Protein AF-A0A1M7T5M5-F1 (afdb_monomer_lite)

Secondary structure (DSSP, 8-state):
--EEE-HHHHHHHHHHHHTT-EE---TTTHHHHSPPHHHHHHHHHHHHHHHHGGGEEEEETTS-TTSGGGEEEE-BSSSSEEHHHHHHHHHHHHHTT-HHHHHHHHHHHHHHHHHHS--SS--PPPP-----------------------------

pLDDT: mean 74.09, std 18.79, range [35.84, 92.62]

Structure (mmCIF, N/CA/C/O backbone):
data_AF-A0A1M7T5M5-F1
#
_entry.id   AF-A0A1M7T5M5-F1
#
loop_
_atom_site.group_PDB
_atom_site.id
_atom_site.type_symbol
_atom_site.label_atom_id
_atom_site.label_alt_id
_atom_site.label_comp_id
_atom_site.label_asym_id
_atom_site.label_entity_id
_atom_site.label_seq_id
_atom_site.pdbx_PDB_ins_code
_atom_site.Cartn_x
_atom_site.Cartn_y
_atom_site.Cartn_z
_atom_site.occupancy
_atom_site.B_iso_or_equiv
_atom_site.auth_seq_id
_atom_site.auth_comp_id
_atom_site.auth_asym_id
_atom_site.auth_atom_id
_atom_site.pdbx_PDB_model_num
ATOM 1 N N . MET A 1 1 ? 0.505 4.635 18.768 1.00 53.16 1 MET A N 1
ATOM 2 C CA . MET A 1 1 ? 0.658 4.548 17.301 1.00 53.16 1 MET A CA 1
ATOM 3 C C . MET A 1 1 ? -0.687 4.118 16.759 1.00 53.16 1 MET A C 1
ATOM 5 O O . MET A 1 1 ? -1.157 3.074 17.183 1.00 53.16 1 MET A O 1
ATOM 9 N N . ALA A 1 2 ? -1.332 4.941 15.938 1.00 72.69 2 ALA A N 1
ATOM 10 C CA . ALA A 1 2 ? -2.691 4.677 15.465 1.00 72.69 2 ALA A CA 1
ATOM 11 C C . ALA A 1 2 ? -2.742 3.745 14.251 1.00 72.69 2 ALA A C 1
ATOM 13 O O . ALA A 1 2 ? -3.695 2.991 14.087 1.00 72.69 2 ALA A O 1
ATOM 14 N N . VAL A 1 3 ? -1.701 3.795 13.413 1.00 85.06 3 VAL A N 1
ATOM 15 C CA . VAL A 1 3 ? -1.659 3.085 12.135 1.00 85.06 3 VAL A CA 1
ATOM 16 C C . VAL A 1 3 ? -0.770 1.849 12.230 1.00 85.06 3 VAL A C 1
ATOM 18 O O . VAL A 1 3 ? 0.393 1.947 12.622 1.00 85.06 3 VAL A O 1
ATOM 21 N N . THR A 1 4 ? -1.317 0.695 11.858 1.00 89.44 4 THR A N 1
ATOM 22 C CA . THR A 1 4 ? -0.652 -0.615 11.864 1.00 89.44 4 THR A CA 1
ATOM 23 C C . THR A 1 4 ? -0.613 -1.221 10.460 1.00 89.44 4 THR A C 1
ATOM 25 O O . THR A 1 4 ? -1.452 -0.909 9.617 1.00 89.44 4 THR A O 1
ATOM 28 N N . LEU A 1 5 ? 0.372 -2.080 10.179 1.00 91.06 5 LEU A N 1
ATOM 29 C CA . LEU A 1 5 ? 0.489 -2.754 8.882 1.00 91.06 5 LEU A CA 1
ATOM 30 C C . LEU A 1 5 ? -0.637 -3.784 8.685 1.00 91.06 5 LEU A C 1
ATOM 32 O O . LEU A 1 5 ? -0.764 -4.745 9.447 1.00 91.06 5 LEU A O 1
ATOM 36 N N . SER A 1 6 ? -1.385 -3.659 7.589 1.00 91.00 6 SER A N 1
ATOM 37 C CA . SER A 1 6 ? -2.327 -4.685 7.139 1.00 91.00 6 SER A CA 1
ATOM 38 C C . SER A 1 6 ? -1.585 -5.843 6.476 1.00 91.00 6 SER A C 1
ATOM 40 O O . SER A 1 6 ? -1.173 -5.760 5.316 1.00 91.00 6 SER A O 1
ATOM 42 N N . ARG A 1 7 ? -1.464 -6.977 7.179 1.00 90.56 7 ARG A N 1
ATOM 43 C CA . ARG A 1 7 ? -0.866 -8.196 6.599 1.00 90.56 7 ARG A CA 1
ATOM 44 C C . ARG A 1 7 ? -1.617 -8.667 5.351 1.00 90.56 7 ARG A C 1
ATOM 46 O O . ARG A 1 7 ? -0.985 -9.044 4.373 1.00 90.56 7 ARG A O 1
ATOM 53 N N . ARG A 1 8 ? -2.952 -8.588 5.368 1.00 90.25 8 ARG A N 1
ATOM 54 C CA . ARG A 1 8 ? -3.799 -8.985 4.232 1.00 90.25 8 ARG A CA 1
ATOM 55 C C . ARG A 1 8 ? -3.532 -8.125 2.999 1.00 90.25 8 ARG A C 1
ATOM 57 O O . ARG A 1 8 ? -3.452 -8.658 1.900 1.00 90.25 8 ARG A O 1
ATOM 64 N N . ALA A 1 9 ? -3.383 -6.813 3.181 1.00 90.50 9 ALA A N 1
ATOM 65 C CA . ALA A 1 9 ? -3.083 -5.912 2.073 1.00 90.50 9 ALA A CA 1
ATOM 66 C C . ALA A 1 9 ? -1.677 -6.142 1.514 1.00 90.50 9 ALA A C 1
ATOM 68 O O . ALA A 1 9 ? -1.476 -6.130 0.303 1.00 90.50 9 ALA A O 1
ATOM 69 N N . TYR A 1 10 ? -0.712 -6.400 2.395 1.00 92.38 10 TYR A N 1
ATOM 70 C CA . TYR A 1 10 ? 0.653 -6.723 2.000 1.00 92.38 10 TYR A CA 1
ATOM 71 C C . TYR A 1 10 ? 0.739 -8.033 1.201 1.00 92.38 10 TYR A C 1
ATOM 73 O O . TYR A 1 10 ? 1.387 -8.076 0.156 1.00 92.38 10 TYR A O 1
ATOM 81 N N . GLU A 1 11 ? 0.061 -9.089 1.657 1.00 92.12 11 GLU A N 1
ATOM 82 C CA . GLU A 1 11 ? -0.030 -10.357 0.925 1.00 92.12 11 GLU A CA 1
ATOM 83 C C . GLU A 1 11 ? -0.705 -10.161 -0.436 1.00 92.12 11 GLU A C 1
ATOM 85 O O . GLU A 1 11 ? -0.166 -10.608 -1.447 1.00 92.12 11 GLU A O 1
ATOM 90 N N . HIS A 1 12 ? -1.798 -9.395 -0.485 1.00 91.06 12 HIS A N 1
ATOM 91 C CA . HIS A 1 12 ? -2.491 -9.084 -1.733 1.00 91.06 12 HIS A CA 1
ATOM 92 C C . HIS A 1 12 ? -1.592 -8.344 -2.736 1.00 91.06 12 HIS A C 1
ATOM 94 O O . HIS A 1 12 ? -1.491 -8.737 -3.898 1.00 91.06 12 HIS A O 1
ATOM 100 N N . ALA A 1 13 ? -0.866 -7.315 -2.287 1.00 90.25 13 ALA A N 1
ATOM 101 C CA . ALA A 1 13 ? 0.086 -6.593 -3.128 1.00 90.25 13 ALA A CA 1
ATOM 102 C C . ALA A 1 13 ? 1.188 -7.521 -3.664 1.00 90.25 13 ALA A C 1
ATOM 104 O O . ALA A 1 13 ? 1.552 -7.456 -4.840 1.00 90.25 13 ALA A O 1
ATOM 105 N N . ARG A 1 14 ? 1.704 -8.415 -2.813 1.00 92.62 14 ARG A N 1
ATOM 106 C CA . ARG A 1 14 ? 2.737 -9.387 -3.180 1.00 92.62 14 ARG A CA 1
ATOM 107 C C . ARG A 1 14 ? 2.249 -10.358 -4.256 1.00 92.62 14 ARG A C 1
ATOM 109 O O . ARG A 1 14 ? 2.995 -10.629 -5.197 1.00 92.62 14 ARG A O 1
ATOM 116 N N . GLU A 1 15 ? 1.026 -10.863 -4.124 1.00 91.50 15 GLU A N 1
ATOM 117 C CA . GLU A 1 15 ? 0.383 -11.734 -5.116 1.00 91.50 15 GLU A CA 1
ATOM 118 C C . GLU A 1 15 ? 0.221 -11.017 -6.457 1.00 91.50 15 GLU A C 1
ATOM 120 O O . GLU A 1 15 ? 0.666 -11.531 -7.479 1.00 91.50 15 GLU A O 1
ATOM 125 N N . LEU A 1 16 ? -0.294 -9.783 -6.454 1.00 90.12 16 LEU A N 1
ATOM 126 C CA . LEU A 1 16 ? -0.460 -8.988 -7.674 1.00 90.12 16 LEU A CA 1
ATOM 127 C C . LEU A 1 16 ? 0.870 -8.732 -8.392 1.00 90.12 16 LEU A C 1
ATOM 129 O O . LEU A 1 16 ? 0.946 -8.838 -9.617 1.00 90.12 16 LEU A O 1
ATOM 133 N N . ILE A 1 17 ? 1.934 -8.418 -7.646 1.00 88.81 17 ILE A N 1
ATOM 134 C CA . ILE A 1 17 ? 3.274 -8.254 -8.224 1.00 88.81 17 ILE A CA 1
ATOM 135 C C . ILE A 1 17 ? 3.767 -9.580 -8.810 1.00 88.81 17 ILE A C 1
ATOM 137 O O . ILE A 1 17 ? 4.396 -9.593 -9.871 1.00 88.81 17 ILE A O 1
ATOM 141 N N . ASN A 1 18 ? 3.478 -10.698 -8.139 1.00 88.56 18 ASN A N 1
ATOM 142 C CA . ASN A 1 18 ? 3.882 -12.015 -8.608 1.00 88.56 18 ASN A CA 1
ATOM 143 C C . ASN A 1 18 ? 3.181 -12.411 -9.916 1.00 88.56 18 ASN A C 1
ATOM 145 O O . ASN A 1 18 ? 3.847 -12.888 -10.837 1.00 88.56 18 ASN A O 1
ATOM 149 N N . ASP A 1 19 ? 1.886 -12.110 -10.007 1.00 89.38 19 ASP A N 1
ATOM 150 C CA . ASP A 1 19 ? 1.031 -12.313 -11.180 1.00 89.38 19 ASP A CA 1
ATOM 151 C C . ASP A 1 19 ? 1.340 -11.346 -12.337 1.00 89.38 19 ASP A C 1
ATOM 153 O O . ASP A 1 19 ? 0.772 -11.464 -13.421 1.00 89.38 19 ASP A O 1
ATOM 157 N N . GLY A 1 20 ? 2.224 -10.364 -12.133 1.00 86.44 20 GLY A N 1
ATOM 158 C CA . GLY A 1 20 ? 2.544 -9.356 -13.146 1.00 86.44 20 GLY A CA 1
ATOM 159 C C . GLY A 1 20 ? 1.472 -8.274 -13.305 1.00 86.44 20 GLY A C 1
ATOM 160 O O . GLY A 1 20 ? 1.475 -7.535 -14.288 1.00 86.44 20 GLY A O 1
ATOM 161 N N . ARG A 1 21 ? 0.554 -8.146 -12.342 1.00 87.81 21 ARG A N 1
ATOM 162 C CA . ARG A 1 21 ? -0.511 -7.133 -12.316 1.00 87.81 21 ARG A CA 1
ATOM 163 C C . ARG A 1 21 ? -0.015 -5.817 -11.718 1.00 87.81 21 ARG A C 1
ATOM 165 O O . ARG A 1 21 ? -0.571 -5.305 -10.746 1.00 87.81 21 ARG A O 1
ATOM 172 N N . PHE A 1 22 ? 1.032 -5.256 -12.311 1.00 87.81 22 PHE A N 1
ATOM 173 C CA . PHE A 1 22 ? 1.604 -3.978 -11.898 1.00 87.81 22 PHE A CA 1
ATOM 174 C C . PHE A 1 22 ? 1.833 -3.040 -13.087 1.00 87.81 22 PHE A C 1
ATOM 176 O O . PHE A 1 22 ? 1.916 -3.470 -14.237 1.00 87.81 22 PHE A O 1
ATOM 183 N N . VAL A 1 23 ? 1.944 -1.746 -12.799 1.00 85.50 23 VAL A N 1
ATOM 184 C CA . VAL A 1 23 ? 2.236 -0.685 -13.764 1.00 85.50 23 VAL A CA 1
ATOM 185 C C . VAL A 1 23 ? 3.475 0.084 -13.309 1.00 85.50 23 VAL A C 1
ATOM 187 O O . VAL A 1 23 ? 3.578 0.539 -12.164 1.00 85.50 23 VAL A O 1
ATOM 190 N N . PHE A 1 24 ? 4.436 0.216 -14.224 1.00 79.81 24 PHE A N 1
ATOM 191 C CA . PHE A 1 24 ? 5.609 1.064 -14.044 1.00 79.81 24 PHE A CA 1
ATOM 192 C C . PHE A 1 24 ? 5.294 2.494 -14.461 1.00 79.81 24 PHE A C 1
ATOM 194 O O . PHE A 1 24 ? 5.591 2.894 -15.582 1.00 79.81 24 PHE A O 1
ATOM 201 N N . ASP A 1 25 ? 4.724 3.259 -13.540 1.00 76.75 25 ASP A N 1
ATOM 202 C CA . ASP A 1 25 ? 4.553 4.698 -13.720 1.00 76.75 25 ASP A CA 1
ATOM 203 C C . ASP A 1 25 ? 5.754 5.494 -13.205 1.00 76.75 25 ASP A C 1
ATOM 205 O O . ASP A 1 25 ? 6.532 5.048 -12.345 1.00 76.75 25 ASP A O 1
ATOM 209 N N . GLU A 1 26 ? 5.880 6.710 -13.728 1.00 67.06 26 GLU A N 1
AT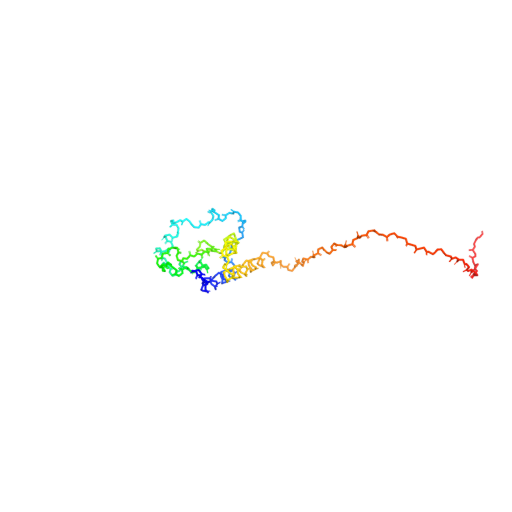OM 210 C CA . GLU A 1 26 ? 6.843 7.694 -13.258 1.00 67.06 26 GLU A CA 1
ATOM 211 C C . GLU A 1 26 ? 6.443 8.252 -11.887 1.00 67.06 26 GLU A C 1
ATOM 213 O O . GLU A 1 26 ? 5.272 8.305 -11.508 1.00 67.06 26 GLU A O 1
ATOM 218 N N . ARG A 1 27 ? 7.456 8.633 -11.105 1.00 57.69 27 ARG A N 1
ATOM 219 C CA . ARG A 1 27 ? 7.341 8.898 -9.664 1.00 57.69 27 ARG A CA 1
ATOM 220 C C . ARG A 1 27 ? 6.388 10.056 -9.327 1.00 57.69 27 ARG A C 1
ATOM 222 O O . ARG A 1 27 ? 5.797 10.039 -8.253 1.00 57.69 27 ARG A O 1
ATOM 229 N N . ASP A 1 28 ? 6.224 11.009 -10.239 1.00 57.62 28 ASP A N 1
ATOM 230 C CA . ASP A 1 28 ? 5.466 12.248 -10.033 1.00 57.62 28 ASP A CA 1
ATOM 231 C C . ASP A 1 28 ? 3.983 12.165 -10.451 1.00 57.62 28 ASP A C 1
ATOM 233 O O . ASP A 1 28 ? 3.198 13.041 -10.099 1.00 57.62 28 ASP A O 1
ATOM 237 N N . ALA A 1 29 ? 3.547 11.082 -11.107 1.00 60.34 29 ALA A N 1
ATOM 238 C CA . ALA A 1 29 ? 2.170 10.955 -11.608 1.00 60.34 29 ALA A CA 1
ATOM 239 C C . ALA A 1 29 ? 1.136 10.541 -10.537 1.00 60.34 29 ALA A C 1
ATOM 241 O O . ALA A 1 29 ? -0.068 10.513 -10.793 1.00 60.34 29 ALA A O 1
ATOM 242 N N . TRP A 1 30 ? 1.564 10.200 -9.314 1.00 65.56 30 TRP A N 1
ATOM 243 C CA . TRP A 1 30 ? 0.658 9.612 -8.317 1.00 65.56 30 TRP A CA 1
ATOM 244 C C . TRP A 1 30 ? -0.469 10.550 -7.872 1.00 65.56 30 TRP A C 1
ATOM 246 O O . TRP A 1 30 ? -1.563 10.085 -7.557 1.00 65.56 30 TRP A O 1
ATOM 256 N N . SER A 1 31 ? -0.242 11.868 -7.865 1.00 62.06 31 SER A N 1
ATOM 257 C CA . SER A 1 31 ? -1.304 12.816 -7.503 1.00 62.06 31 SER A CA 1
ATOM 258 C C . SER A 1 31 ? -2.462 12.817 -8.508 1.00 62.06 31 SER A C 1
ATOM 260 O O . SER A 1 31 ? -3.580 13.146 -8.120 1.00 62.06 31 SER A O 1
ATOM 262 N N . GLU A 1 32 ? -2.206 12.432 -9.761 1.00 60.03 32 GLU A N 1
ATOM 263 C CA . GLU A 1 32 ? -3.208 12.315 -10.827 1.00 60.03 32 GLU A CA 1
ATOM 264 C C . GLU A 1 32 ? -3.752 10.883 -10.954 1.00 60.03 32 GLU A C 1
ATOM 266 O O . GLU A 1 32 ? -4.910 10.693 -11.311 1.00 60.03 32 GLU A O 1
ATOM 271 N N . HIS A 1 33 ? -2.941 9.871 -10.625 1.00 63.75 33 HIS A N 1
ATOM 272 C CA . HIS A 1 33 ? -3.317 8.453 -10.714 1.00 63.75 33 HIS A CA 1
ATOM 273 C C . HIS A 1 33 ? -4.026 7.919 -9.462 1.00 63.75 33 HIS A C 1
ATOM 275 O O . HIS A 1 33 ? -4.556 6.807 -9.474 1.00 63.75 33 HIS A O 1
ATOM 281 N N . ARG A 1 34 ? -4.040 8.682 -8.364 1.00 67.88 34 ARG A N 1
ATOM 282 C CA . ARG A 1 34 ? -4.766 8.298 -7.153 1.00 67.88 34 ARG A CA 1
ATOM 283 C C . ARG A 1 34 ? -6.272 8.220 -7.453 1.00 67.88 34 ARG A C 1
ATOM 285 O O . ARG A 1 34 ? -6.817 9.174 -8.011 1.00 67.88 34 ARG A O 1
ATOM 292 N N . PRO A 1 35 ? -6.970 7.155 -7.012 1.00 68.81 35 PRO A N 1
ATOM 293 C CA . PRO A 1 35 ? -8.411 7.048 -7.182 1.00 68.81 35 PRO A CA 1
ATOM 294 C C . PRO A 1 35 ? -9.133 8.280 -6.638 1.00 68.81 35 PRO A C 1
ATOM 296 O O . PRO A 1 35 ? -8.909 8.715 -5.504 1.00 68.81 35 PRO A O 1
ATOM 299 N N . SER A 1 36 ? -10.013 8.846 -7.457 1.00 77.44 36 SER A N 1
ATOM 300 C CA . SER A 1 36 ? -10.892 9.926 -7.023 1.00 77.44 36 SER A CA 1
ATOM 301 C C . SER A 1 36 ? -11.855 9.430 -5.942 1.00 77.44 36 SER A C 1
ATOM 303 O O . SER A 1 36 ? -12.208 8.249 -5.883 1.00 77.44 36 SER A O 1
ATOM 305 N N . ALA A 1 37 ? -12.373 10.350 -5.124 1.00 79.50 37 ALA A N 1
ATOM 306 C CA . ALA A 1 37 ? -13.354 10.008 -4.094 1.00 79.50 37 ALA A CA 1
ATOM 307 C C . ALA A 1 37 ? -14.594 9.282 -4.658 1.00 79.50 37 ALA A C 1
ATOM 309 O O . ALA A 1 37 ? -15.210 8.484 -3.947 1.00 79.50 37 ALA A O 1
ATOM 310 N N . GLN A 1 38 ? -14.942 9.540 -5.927 1.00 82.62 38 GLN A N 1
ATOM 311 C CA . GLN A 1 38 ? -16.020 8.861 -6.649 1.00 82.62 38 GLN A CA 1
ATOM 312 C C . GLN A 1 38 ? -15.669 7.404 -6.971 1.00 82.62 38 GLN A C 1
ATOM 314 O O . GLN A 1 38 ? -16.487 6.530 -6.706 1.00 82.62 38 GLN A O 1
ATOM 319 N N . GLN A 1 39 ? -14.462 7.130 -7.479 1.00 83.38 39 GLN A N 1
ATOM 320 C CA . GLN A 1 39 ? -14.002 5.760 -7.746 1.00 83.38 39 GLN A CA 1
ATOM 321 C C . GLN A 1 39 ? -13.909 4.939 -6.460 1.00 83.38 39 GLN A C 1
ATOM 323 O O . GLN A 1 39 ? -14.368 3.803 -6.426 1.00 83.38 39 GLN A O 1
ATOM 328 N N . GLU A 1 40 ? -13.391 5.531 -5.382 1.00 83.69 40 GLU A N 1
ATOM 329 C CA . GLU A 1 40 ? -13.368 4.889 -4.065 1.00 83.69 40 GLU A CA 1
ATOM 330 C C . GLU A 1 40 ? -14.787 4.551 -3.576 1.00 83.69 40 GLU A C 1
ATOM 332 O O . GLU A 1 40 ? -15.030 3.447 -3.100 1.00 83.69 40 GLU A O 1
ATOM 337 N N . ASN A 1 41 ? -15.737 5.491 -3.697 1.00 86.00 41 ASN A N 1
ATOM 338 C CA . ASN A 1 41 ? -17.127 5.267 -3.284 1.00 86.00 41 ASN A CA 1
ATOM 339 C C . ASN A 1 41 ? -17.790 4.159 -4.103 1.00 86.00 41 ASN A C 1
ATOM 341 O O . ASN A 1 41 ? -18.495 3.327 -3.541 1.00 86.00 41 ASN A O 1
ATOM 345 N N . GLU A 1 42 ? -17.567 4.148 -5.415 1.00 87.00 42 GLU A N 1
ATOM 346 C CA . GLU A 1 42 ? -18.113 3.126 -6.301 1.00 87.00 42 GLU A CA 1
ATOM 347 C C . GLU A 1 42 ? -17.516 1.750 -5.993 1.00 87.00 42 GLU A C 1
ATOM 349 O O . GLU A 1 42 ? -18.250 0.772 -5.883 1.00 87.00 42 GLU A O 1
ATOM 354 N N . PHE A 1 43 ? -16.206 1.675 -5.746 1.00 86.00 43 PHE A N 1
ATOM 355 C CA . PHE A 1 43 ? -15.552 0.433 -5.349 1.00 86.00 43 PHE A CA 1
ATOM 356 C C . PHE A 1 43 ? -16.106 -0.103 -4.023 1.00 86.00 43 PHE A C 1
ATOM 358 O O . PHE A 1 43 ? -16.465 -1.276 -3.931 1.00 86.00 43 PHE A O 1
ATOM 365 N N . ILE A 1 44 ? -16.257 0.762 -3.014 1.00 87.94 44 ILE A N 1
ATOM 366 C CA . ILE A 1 44 ? -16.874 0.398 -1.730 1.00 87.94 44 ILE A CA 1
ATOM 367 C C . ILE A 1 44 ? -18.329 -0.047 -1.932 1.00 87.94 44 ILE A C 1
ATOM 369 O O . ILE A 1 44 ? -18.769 -0.997 -1.291 1.00 87.94 44 ILE A O 1
ATOM 373 N N . ARG A 1 45 ? -19.084 0.591 -2.832 1.00 86.88 45 ARG A N 1
ATOM 374 C CA . ARG A 1 45 ? -20.473 0.214 -3.134 1.00 86.88 45 ARG A CA 1
ATOM 375 C C . ARG A 1 45 ? -20.574 -1.171 -3.780 1.00 86.88 45 ARG A C 1
ATOM 377 O O . ARG A 1 45 ? -21.521 -1.896 -3.492 1.00 86.88 45 ARG A O 1
ATOM 384 N N . LEU A 1 46 ? -19.626 -1.521 -4.650 1.00 89.06 46 LEU A N 1
ATOM 385 C CA . LEU A 1 46 ? -19.613 -2.787 -5.389 1.00 89.06 46 LEU A CA 1
ATOM 386 C C . LEU A 1 46 ? -19.018 -3.951 -4.583 1.00 89.06 46 LEU A C 1
ATOM 388 O O . LEU A 1 46 ? -19.526 -5.067 -4.665 1.00 89.06 46 LEU A O 1
ATOM 392 N N . HIS A 1 47 ? -17.958 -3.702 -3.810 1.00 87.12 47 HIS A N 1
ATOM 393 C CA . HIS A 1 47 ? -17.157 -4.744 -3.153 1.00 87.12 47 HIS A CA 1
ATOM 394 C C . HIS A 1 47 ? -17.137 -4.657 -1.618 1.00 87.12 47 HIS A C 1
ATOM 396 O O . HIS A 1 47 ? -16.789 -5.628 -0.947 1.00 87.12 47 HIS A O 1
ATOM 402 N N . GLY A 1 48 ? -17.522 -3.517 -1.043 1.00 88.06 48 GLY A N 1
ATOM 403 C CA . GLY A 1 48 ? -17.506 -3.270 0.398 1.00 88.06 48 GLY A CA 1
ATOM 404 C C . GLY A 1 48 ? -16.159 -2.783 0.946 1.00 88.06 48 GLY A C 1
ATOM 405 O O . GLY A 1 48 ? -15.131 -2.771 0.267 1.00 88.06 48 GLY A O 1
ATOM 406 N N . PHE A 1 49 ? -16.165 -2.396 2.226 1.00 86.81 49 PHE A N 1
ATOM 407 C CA . PHE A 1 49 ? -14.970 -1.919 2.938 1.00 86.81 49 PHE A CA 1
ATOM 408 C C . PHE A 1 49 ? -13.899 -3.002 3.130 1.00 86.81 49 PHE A C 1
ATOM 410 O O . PHE A 1 49 ? -12.714 -2.688 3.182 1.00 86.81 49 PHE A O 1
ATOM 417 N N . VAL A 1 50 ? -14.300 -4.276 3.181 1.00 86.81 50 VAL A N 1
ATOM 418 C CA . VAL A 1 50 ? -13.373 -5.407 3.351 1.00 86.81 50 VAL A CA 1
ATOM 419 C C . VAL A 1 50 ? -12.406 -5.508 2.174 1.00 86.81 50 VAL A C 1
ATOM 421 O O . VAL A 1 50 ? -11.196 -5.596 2.383 1.00 86.81 50 VAL A O 1
ATOM 424 N N . GLU A 1 51 ? -12.924 -5.459 0.944 1.00 88.19 51 GLU A N 1
ATOM 425 C CA . GLU A 1 51 ? -12.082 -5.471 -0.254 1.00 88.19 51 GLU A CA 1
ATOM 426 C C . GLU A 1 51 ? -11.340 -4.151 -0.412 1.00 88.19 51 GLU A C 1
ATOM 428 O O . GLU A 1 51 ? -10.163 -4.163 -0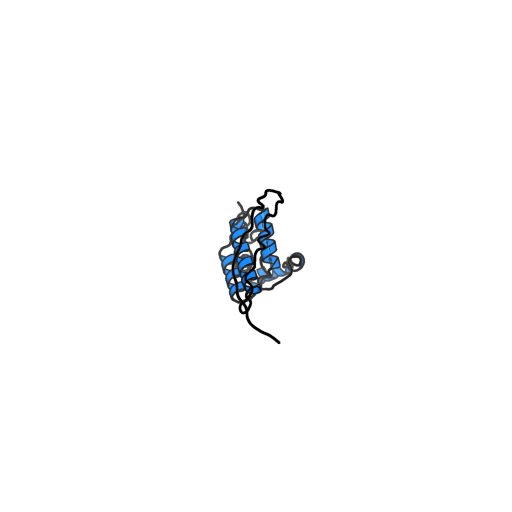.759 1.00 88.19 51 GLU A O 1
ATOM 433 N N . TYR A 1 52 ? -11.981 -3.021 -0.092 1.00 87.44 52 TYR A N 1
ATOM 434 C CA . TYR A 1 52 ? -11.323 -1.715 -0.104 1.00 87.44 52 TYR A CA 1
ATOM 435 C C . TYR A 1 52 ? -10.058 -1.742 0.757 1.00 87.44 52 TYR A C 1
ATOM 437 O O . TYR A 1 52 ? -8.985 -1.421 0.260 1.00 87.44 52 TYR A O 1
ATOM 445 N N . GLY A 1 53 ? -10.137 -2.259 1.985 1.00 87.56 53 GLY A N 1
ATOM 446 C CA . GLY A 1 53 ? -9.008 -2.346 2.909 1.00 87.56 53 GLY A CA 1
ATOM 447 C C . GLY A 1 53 ? -7.834 -3.219 2.461 1.00 87.56 53 GLY A C 1
ATOM 448 O O . GLY A 1 53 ? -6.732 -3.062 2.982 1.00 87.56 53 GLY A O 1
ATOM 449 N N . ARG A 1 54 ? -8.014 -4.111 1.477 1.00 91.00 54 ARG A N 1
ATOM 450 C CA . ARG A 1 54 ? -6.904 -4.891 0.898 1.00 91.00 54 ARG A CA 1
ATOM 451 C C . ARG A 1 54 ? -5.967 -4.040 0.047 1.00 91.00 54 ARG A C 1
ATOM 453 O O . ARG A 1 54 ? -4.823 -4.433 -0.164 1.00 91.00 54 ARG A O 1
ATOM 460 N N . TRP A 1 55 ? -6.419 -2.877 -0.410 1.00 90.81 55 TRP A N 1
ATOM 461 C CA . TRP A 1 55 ? -5.643 -1.956 -1.245 1.00 90.81 55 TRP A CA 1
ATOM 462 C C . TRP A 1 55 ? -4.868 -0.897 -0.448 1.00 90.81 55 TRP A C 1
ATOM 464 O O . TRP A 1 55 ? -4.204 -0.043 -1.037 1.00 90.81 55 TRP A O 1
ATOM 474 N N . TYR A 1 56 ? -4.908 -0.980 0.886 1.00 90.88 56 TYR A N 1
ATOM 475 C CA . TYR A 1 56 ? -4.286 -0.032 1.810 1.00 90.88 56 TYR A CA 1
ATOM 476 C C . TYR A 1 56 ? -3.386 -0.761 2.804 1.00 90.88 56 TYR A C 1
ATOM 478 O O . TYR A 1 56 ? -3.820 -1.675 3.505 1.00 90.88 56 TYR A O 1
ATOM 486 N N . LEU A 1 57 ? -2.114 -0.365 2.865 1.00 91.12 57 LEU A N 1
ATOM 487 C CA . LEU A 1 57 ? -1.124 -1.027 3.720 1.00 91.12 57 LEU A CA 1
ATOM 488 C C . LEU A 1 57 ? -1.220 -0.598 5.186 1.00 91.12 57 LEU A C 1
ATOM 490 O O . LEU A 1 57 ? -0.768 -1.343 6.050 1.00 91.12 57 LEU A O 1
ATOM 494 N N . GLY A 1 58 ? -1.812 0.559 5.481 1.00 90.38 58 GLY A N 1
ATOM 495 C CA . GLY A 1 58 ? -2.016 1.044 6.842 1.00 90.38 58 GLY A CA 1
ATOM 496 C C . GLY A 1 58 ? -3.462 0.919 7.305 1.00 90.38 58 GLY A C 1
ATOM 497 O O . GLY A 1 58 ? -4.384 1.287 6.580 1.00 90.38 58 GLY A O 1
ATOM 498 N N . ILE A 1 59 ? -3.640 0.450 8.537 1.00 89.81 59 ILE A N 1
ATOM 499 C CA . ILE A 1 59 ? -4.913 0.388 9.255 1.00 89.81 59 ILE A CA 1
ATOM 500 C C . ILE A 1 59 ? -4.856 1.325 10.447 1.00 89.81 59 ILE A C 1
ATOM 502 O O . ILE A 1 59 ? -4.067 1.098 11.361 1.00 89.81 59 ILE A O 1
ATOM 506 N N . ASN A 1 60 ? -5.691 2.354 10.434 1.00 89.44 60 ASN A N 1
ATOM 507 C CA . ASN A 1 60 ? -5.822 3.331 11.497 1.00 89.44 60 ASN A CA 1
ATOM 508 C C . ASN A 1 60 ? -6.930 2.926 12.475 1.00 89.44 60 ASN A C 1
ATOM 510 O O . ASN A 1 60 ? -8.110 3.188 12.235 1.00 89.44 60 ASN A O 1
ATOM 514 N N . ASP A 1 61 ? -6.533 2.322 13.593 1.00 85.56 61 ASP A N 1
ATOM 515 C CA . ASP A 1 61 ? -7.445 1.803 14.620 1.00 85.56 61 ASP A CA 1
ATOM 516 C C . ASP A 1 61 ? -8.220 2.912 15.359 1.00 85.56 61 ASP A C 1
ATOM 518 O O . ASP A 1 61 ? -9.264 2.660 15.951 1.00 85.56 61 ASP A O 1
ATOM 522 N N . GLU A 1 62 ? -7.780 4.176 15.270 1.00 86.12 62 GLU A N 1
ATOM 523 C CA . GLU A 1 62 ? -8.520 5.308 15.849 1.00 86.12 62 GLU A CA 1
ATOM 524 C C . GLU A 1 62 ? -9.813 5.620 15.089 1.00 86.12 62 GLU A C 1
ATOM 526 O O . GLU A 1 62 ? -10.676 6.344 15.596 1.00 86.12 62 GLU A O 1
ATOM 531 N N . LYS A 1 63 ? -9.958 5.112 13.860 1.00 85.62 63 LYS A N 1
ATOM 532 C CA . LYS A 1 63 ? -11.153 5.325 13.042 1.00 85.62 63 LYS A CA 1
ATOM 533 C C . LYS A 1 63 ? -11.941 4.029 12.876 1.00 85.62 63 LYS A C 1
ATOM 535 O O . LYS A 1 63 ? -11.344 2.960 12.831 1.00 85.62 63 LYS A O 1
ATOM 540 N N . PRO A 1 64 ? -13.275 4.095 12.723 1.00 84.12 64 PRO A N 1
ATOM 541 C CA . PRO A 1 64 ? -14.081 2.902 12.497 1.00 84.12 64 PRO A CA 1
ATOM 542 C C . PRO A 1 64 ? -13.751 2.253 11.150 1.00 84.12 64 PRO A C 1
ATOM 544 O O . PRO A 1 64 ? -13.614 2.959 10.149 1.00 84.12 64 PRO A O 1
ATOM 547 N N . GLU A 1 65 ? -13.751 0.921 11.098 1.00 81.81 65 GLU A N 1
ATOM 548 C CA . GLU A 1 65 ? -13.514 0.116 9.883 1.00 81.81 65 GLU A CA 1
ATOM 549 C C . GLU A 1 65 ? -14.436 0.478 8.701 1.00 81.81 65 GLU A C 1
ATOM 551 O O . GLU A 1 65 ? -14.071 0.333 7.539 1.00 81.81 65 GLU A O 1
ATOM 556 N N . GLN A 1 66 ? -15.616 1.036 8.983 1.00 83.31 66 GLN A N 1
ATOM 557 C CA . GLN A 1 66 ? -16.581 1.507 7.982 1.00 83.31 66 GLN A CA 1
ATOM 558 C C . GLN A 1 66 ? -16.309 2.945 7.511 1.00 83.31 66 GLN A C 1
ATOM 560 O O . GLN A 1 66 ? -17.209 3.642 7.039 1.00 83.31 66 GLN A O 1
ATOM 565 N N . THR A 1 67 ? -15.079 3.433 7.668 1.00 85.25 67 THR A N 1
ATOM 566 C CA . THR A 1 67 ? -14.681 4.768 7.222 1.00 85.25 67 THR A CA 1
ATOM 567 C C . THR A 1 67 ? -13.453 4.698 6.334 1.00 85.25 67 THR A C 1
ATOM 569 O O . THR A 1 67 ? -12.502 3.968 6.593 1.00 85.25 67 THR A O 1
ATOM 572 N N . LYS A 1 68 ? -13.426 5.529 5.289 1.00 82.25 68 LYS A N 1
ATOM 573 C CA . LYS A 1 68 ? -12.271 5.615 4.384 1.00 82.25 68 LYS A CA 1
ATOM 574 C C . LYS A 1 68 ? -10.978 5.964 5.111 1.00 82.25 68 LYS A C 1
ATOM 576 O O . LYS A 1 68 ? -9.917 5.502 4.727 1.00 82.25 68 LYS A O 1
ATOM 581 N N . GLY A 1 69 ? -11.082 6.780 6.159 1.00 83.38 69 GLY A N 1
ATOM 582 C CA . GLY A 1 69 ? -9.933 7.229 6.932 1.00 83.38 69 GLY A CA 1
ATOM 583 C C . GLY A 1 69 ? -9.315 6.159 7.833 1.00 83.38 69 GLY A C 1
ATOM 584 O O . GLY A 1 69 ? -8.278 6.462 8.416 1.00 83.38 69 GLY A O 1
ATOM 585 N N . HIS A 1 70 ? -9.952 4.993 7.986 1.00 86.75 70 HIS A N 1
ATOM 586 C CA . HIS A 1 70 ? -9.379 3.818 8.650 1.00 86.75 70 HIS A CA 1
ATOM 587 C C . HIS A 1 70 ? -8.308 3.144 7.785 1.00 86.75 70 HIS A C 1
ATOM 589 O O . HIS A 1 70 ? -7.457 2.435 8.301 1.00 86.75 70 HIS A O 1
ATOM 595 N N . TYR A 1 71 ? -8.321 3.383 6.473 1.00 88.62 71 TYR A N 1
ATOM 596 C CA . TYR A 1 71 ? -7.407 2.760 5.528 1.00 88.62 71 TYR A CA 1
ATOM 597 C C . TYR A 1 71 ? -6.456 3.810 4.945 1.00 88.62 71 TYR A C 1
ATOM 599 O O . TYR A 1 71 ? -6.877 4.781 4.316 1.00 88.62 71 TYR A O 1
ATOM 607 N N . GLU A 1 72 ? -5.159 3.622 5.165 1.00 86.56 72 GLU A N 1
ATOM 608 C CA . GLU A 1 72 ? -4.095 4.553 4.786 1.00 86.56 72 GLU A CA 1
ATOM 609 C C . GLU A 1 72 ? -3.031 3.850 3.930 1.00 86.56 72 GLU A C 1
ATOM 611 O O . GLU A 1 72 ? -2.970 2.626 3.860 1.00 86.56 72 GLU A O 1
ATOM 616 N N . PHE A 1 73 ? -2.172 4.621 3.261 1.00 87.00 73 PHE A N 1
ATOM 617 C CA . PHE A 1 73 ? -1.121 4.086 2.377 1.00 87.00 73 PHE A CA 1
ATOM 618 C C . PHE A 1 73 ? -1.656 3.230 1.207 1.00 87.00 73 PHE A C 1
ATOM 620 O O . PHE A 1 73 ? -1.389 2.026 1.144 1.00 87.00 73 PHE A O 1
ATOM 627 N N . PRO A 1 74 ? -2.401 3.837 0.259 1.00 89.00 74 PRO A N 1
ATOM 628 C CA . PRO A 1 74 ? -2.787 3.158 -0.974 1.00 89.00 74 PRO A CA 1
ATOM 629 C C . PRO A 1 74 ? -1.561 2.860 -1.844 1.00 89.00 74 PRO A C 1
ATOM 631 O O . PRO A 1 74 ? -0.679 3.710 -1.983 1.00 89.00 74 PRO A O 1
ATOM 634 N N . TYR A 1 75 ? -1.537 1.685 -2.471 1.00 85.12 75 TYR A N 1
ATOM 635 C CA . TYR A 1 75 ? -0.437 1.243 -3.344 1.00 85.12 75 TYR A CA 1
ATOM 636 C C . TYR A 1 75 ? -0.855 0.986 -4.805 1.00 85.12 75 TYR A C 1
ATOM 638 O O . TYR A 1 75 ? -0.019 0.625 -5.637 1.00 85.12 75 TYR A O 1
ATOM 646 N N . GLY A 1 76 ? -2.137 1.153 -5.135 1.00 86.62 76 GLY A N 1
ATOM 647 C CA . GLY A 1 76 ? -2.688 0.842 -6.454 1.00 86.62 76 GLY A CA 1
ATOM 648 C C . GLY A 1 76 ? -4.037 1.506 -6.725 1.00 86.62 76 GLY A C 1
ATOM 649 O O . GLY A 1 76 ? -4.521 2.298 -5.917 1.00 86.62 76 GLY A O 1
ATOM 650 N N . ASP A 1 77 ? -4.634 1.170 -7.865 1.00 84.75 77 ASP A N 1
ATOM 651 C CA . ASP A 1 77 ? -5.868 1.749 -8.418 1.00 84.75 77 ASP A CA 1
ATOM 652 C C . ASP A 1 77 ? -7.101 0.837 -8.252 1.00 84.75 77 ASP A C 1
ATOM 654 O O . ASP A 1 77 ? -8.062 0.934 -9.010 1.00 84.75 77 ASP A O 1
ATOM 658 N N . PHE A 1 78 ? -7.078 -0.083 -7.283 1.00 83.75 78 PHE A N 1
ATOM 659 C CA . PHE A 1 78 ? -8.062 -1.167 -7.119 1.00 83.75 78 PHE A CA 1
ATOM 660 C C . PHE A 1 78 ? -8.059 -2.239 -8.223 1.00 83.75 78 PHE A C 1
ATOM 662 O O . PHE A 1 78 ? -8.911 -3.130 -8.226 1.00 83.75 78 PHE A O 1
ATOM 669 N N . SER A 1 79 ? -7.096 -2.193 -9.149 1.00 83.38 79 SER A N 1
ATOM 670 C CA . SER A 1 79 ? -6.950 -3.188 -10.217 1.00 83.38 79 SER A CA 1
ATOM 671 C C . SER A 1 79 ? -5.521 -3.700 -10.369 1.00 83.38 79 SER A C 1
ATOM 673 O O . SER A 1 79 ? -5.306 -4.902 -10.578 1.00 83.38 79 SER A O 1
ATOM 675 N N . LYS A 1 80 ? -4.535 -2.810 -10.258 1.00 87.62 80 LYS A N 1
ATOM 676 C CA . LYS A 1 80 ? -3.111 -3.086 -10.430 1.00 87.62 80 LYS A CA 1
ATOM 677 C C . LYS A 1 80 ? -2.291 -2.362 -9.364 1.00 87.62 80 LYS A C 1
ATOM 679 O O . LYS A 1 80 ? -2.719 -1.396 -8.737 1.00 87.62 80 LYS A O 1
ATOM 684 N N . VAL A 1 81 ? -1.073 -2.847 -9.153 1.00 87.81 81 VAL A N 1
ATOM 685 C CA . VAL A 1 81 ? -0.094 -2.175 -8.292 1.00 87.81 81 VAL A CA 1
ATOM 686 C C . VAL A 1 81 ? 0.625 -1.104 -9.102 1.00 87.81 81 VAL A C 1
ATOM 688 O O . VAL A 1 81 ? 1.202 -1.409 -10.142 1.00 87.81 81 VAL A O 1
ATOM 691 N N . HIS A 1 82 ? 0.639 0.137 -8.626 1.00 87.88 82 HIS A N 1
ATOM 692 C CA . HIS A 1 82 ? 1.319 1.236 -9.309 1.00 87.88 82 HIS A CA 1
ATOM 693 C C . HIS A 1 82 ? 2.632 1.556 -8.601 1.00 87.88 82 HIS A C 1
ATOM 695 O O . HIS A 1 82 ? 2.642 1.841 -7.401 1.00 87.88 82 HIS A O 1
ATOM 701 N N . ARG A 1 83 ? 3.756 1.571 -9.332 1.00 86.25 83 ARG A N 1
ATOM 702 C CA . ARG A 1 83 ? 5.065 1.895 -8.734 1.00 86.25 83 ARG A CA 1
ATOM 703 C C . ARG A 1 83 ? 5.060 3.260 -8.042 1.00 86.25 83 ARG A C 1
ATOM 705 O O . ARG A 1 83 ? 5.599 3.385 -6.946 1.00 86.25 83 ARG A O 1
ATOM 712 N N . CYS A 1 84 ? 4.451 4.272 -8.655 1.00 85.94 84 CYS A N 1
ATOM 713 C CA . CYS A 1 84 ? 4.356 5.609 -8.068 1.00 85.94 84 CYS A CA 1
ATOM 714 C C . CYS A 1 84 ? 3.531 5.626 -6.767 1.00 85.94 84 CYS A C 1
ATOM 716 O O . CYS A 1 84 ? 3.868 6.375 -5.847 1.00 85.94 84 CYS A O 1
ATOM 718 N N . GLY A 1 85 ? 2.531 4.746 -6.642 1.00 84.56 85 GLY A N 1
ATOM 719 C CA . GLY A 1 85 ? 1.768 4.541 -5.411 1.00 84.56 85 GLY A CA 1
ATOM 720 C C . GLY A 1 85 ? 2.603 3.922 -4.299 1.00 84.56 85 GLY A C 1
ATOM 721 O O . GLY A 1 85 ? 2.642 4.461 -3.195 1.00 84.56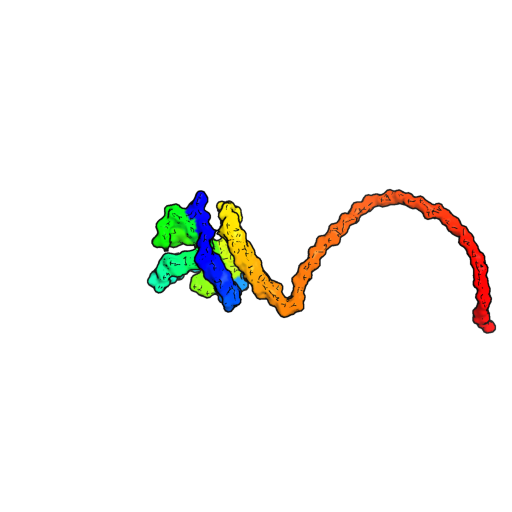 85 GLY A O 1
ATOM 722 N N . VAL A 1 86 ? 3.354 2.863 -4.609 1.00 88.00 86 VAL A N 1
ATOM 723 C CA . VAL A 1 86 ? 4.281 2.221 -3.661 1.00 88.00 86 VAL A CA 1
ATOM 724 C C . VAL A 1 86 ? 5.348 3.211 -3.176 1.00 88.00 86 VAL A C 1
ATOM 726 O O . VAL A 1 86 ? 5.522 3.380 -1.975 1.00 88.00 86 VAL A O 1
ATOM 729 N N . VAL A 1 87 ? 5.997 3.953 -4.076 1.00 85.75 87 VAL A N 1
ATOM 730 C CA . VAL A 1 87 ? 7.018 4.952 -3.697 1.00 85.75 87 VAL A CA 1
ATOM 731 C C . VAL A 1 87 ? 6.423 6.098 -2.867 1.00 85.75 87 VAL A C 1
ATOM 733 O O . VAL A 1 87 ? 7.041 6.580 -1.917 1.00 85.75 87 VAL A O 1
ATOM 736 N N . SER A 1 88 ? 5.201 6.531 -3.185 1.00 84.75 88 SER A N 1
ATOM 737 C CA . SER A 1 88 ? 4.506 7.553 -2.395 1.00 84.75 88 SER A CA 1
ATOM 738 C C . SER A 1 88 ? 4.149 7.053 -0.995 1.00 84.75 88 SER A C 1
ATOM 740 O O . SER A 1 88 ? 4.232 7.816 -0.029 1.00 84.75 88 SER A O 1
ATOM 742 N N . ALA A 1 89 ? 3.752 5.783 -0.873 1.00 87.19 89 ALA A N 1
ATOM 743 C CA . ALA A 1 89 ? 3.499 5.149 0.413 1.00 87.19 89 ALA A CA 1
ATOM 744 C C . ALA A 1 89 ? 4.785 5.051 1.250 1.00 87.19 89 ALA A C 1
ATOM 746 O O . ALA A 1 89 ? 4.742 5.366 2.434 1.00 87.19 89 ALA A O 1
ATOM 747 N N . GLU A 1 90 ? 5.921 4.717 0.630 1.00 86.75 90 GLU A N 1
ATOM 748 C CA . GLU A 1 90 ? 7.242 4.634 1.274 1.00 86.75 90 GLU A CA 1
ATOM 749 C C . GLU A 1 90 ? 7.640 5.990 1.866 1.00 86.75 90 GLU A C 1
ATOM 751 O O . GLU A 1 90 ? 7.906 6.108 3.061 1.00 86.75 90 GLU A O 1
ATOM 756 N N . SER A 1 91 ? 7.574 7.042 1.042 1.00 84.75 91 SER A N 1
ATOM 757 C CA . SER A 1 91 ? 7.924 8.402 1.455 1.00 84.75 91 SER A CA 1
ATOM 758 C C . SER A 1 91 ? 7.068 8.890 2.626 1.00 84.75 91 SER A C 1
ATOM 760 O O . SER A 1 91 ? 7.600 9.451 3.584 1.00 84.75 91 SER A O 1
ATOM 762 N N . ARG A 1 92 ? 5.751 8.643 2.592 1.00 83.75 92 ARG A N 1
ATOM 763 C CA . ARG A 1 92 ? 4.862 9.003 3.705 1.00 83.75 92 ARG A CA 1
ATOM 764 C C . ARG A 1 92 ? 5.122 8.152 4.946 1.00 83.75 92 ARG A C 1
ATOM 766 O O . ARG A 1 92 ? 5.092 8.687 6.049 1.00 83.75 92 ARG A O 1
ATOM 773 N N . ALA A 1 93 ? 5.372 6.853 4.793 1.00 86.00 93 ALA A N 1
ATOM 774 C CA . ALA A 1 93 ? 5.570 5.960 5.931 1.00 86.00 93 ALA A CA 1
ATOM 775 C C . ALA A 1 93 ? 6.830 6.353 6.710 1.00 86.00 93 ALA A C 1
ATOM 777 O O . ALA A 1 93 ? 6.776 6.435 7.936 1.00 86.00 93 ALA A O 1
ATOM 778 N N . GLY A 1 94 ? 7.907 6.710 5.999 1.00 83.25 94 GLY A N 1
ATOM 779 C CA . GLY A 1 94 ? 9.123 7.257 6.601 1.00 83.25 94 GLY A CA 1
ATOM 780 C C . GLY A 1 94 ? 8.897 8.610 7.289 1.00 83.25 94 GLY A C 1
ATOM 781 O O . GLY A 1 94 ? 9.362 8.810 8.409 1.00 83.25 94 GLY A O 1
ATOM 782 N N . GLN A 1 95 ? 8.119 9.521 6.683 1.00 82.56 95 GLN A N 1
ATOM 783 C CA . GLN A 1 95 ? 7.784 10.822 7.294 1.00 82.56 95 GLN A CA 1
ATOM 784 C C . GLN A 1 95 ? 7.033 10.686 8.625 1.00 82.56 95 GLN A C 1
ATOM 786 O O . GLN A 1 95 ? 7.304 11.436 9.559 1.00 82.56 95 GLN A O 1
ATOM 791 N N . TYR A 1 96 ? 6.106 9.731 8.716 1.00 79.31 96 TYR A N 1
ATOM 792 C CA . TYR A 1 96 ? 5.322 9.469 9.927 1.00 79.31 96 TYR A CA 1
ATOM 793 C C . TYR A 1 96 ? 5.944 8.393 10.839 1.00 79.31 96 TYR A C 1
ATOM 795 O O . TYR A 1 96 ? 5.324 7.993 11.822 1.00 79.31 96 TYR A O 1
ATOM 803 N N . GLN A 1 97 ? 7.171 7.942 10.539 1.00 80.56 97 GLN A N 1
ATOM 804 C CA . GLN A 1 97 ? 7.926 6.939 11.303 1.00 80.56 97 GLN A CA 1
ATOM 805 C C . GLN A 1 97 ? 7.175 5.608 11.508 1.00 80.56 97 GLN A C 1
ATOM 807 O O . GLN A 1 97 ? 7.321 4.936 12.532 1.00 80.56 97 GLN A O 1
ATOM 812 N N . HIS A 1 98 ? 6.369 5.199 10.528 1.00 84.31 98 HIS A N 1
ATOM 813 C CA . HIS A 1 98 ? 5.700 3.899 10.521 1.00 84.31 98 HIS A CA 1
ATOM 814 C C . HIS A 1 98 ? 6.634 2.817 9.966 1.00 84.31 98 HIS A C 1
ATOM 816 O O . HIS A 1 98 ? 6.428 2.322 8.859 1.00 84.31 98 HIS A O 1
ATOM 822 N N . TYR A 1 99 ? 7.655 2.445 10.741 1.00 84.25 99 TYR A N 1
ATOM 823 C CA . TYR A 1 99 ? 8.744 1.557 10.308 1.00 84.25 99 TYR A CA 1
ATOM 824 C C . TYR A 1 99 ? 8.283 0.189 9.771 1.00 84.25 99 TYR A C 1
ATOM 826 O O . TYR A 1 99 ? 8.879 -0.333 8.826 1.00 84.25 99 TYR A O 1
ATOM 834 N N . ASP A 1 100 ? 7.207 -0.387 10.323 1.00 87.44 100 ASP A N 1
ATOM 835 C CA . ASP A 1 100 ? 6.631 -1.647 9.826 1.00 87.44 100 ASP A CA 1
ATOM 836 C C . ASP A 1 100 ? 6.063 -1.496 8.408 1.00 87.44 100 ASP A C 1
ATOM 838 O O . ASP A 1 100 ? 6.260 -2.353 7.545 1.00 87.44 100 ASP A O 1
ATOM 842 N N . ILE A 1 101 ? 5.371 -0.380 8.161 1.00 88.88 101 ILE A N 1
ATOM 843 C CA . ILE A 1 101 ? 4.782 -0.060 6.858 1.00 88.88 101 ILE A CA 1
ATOM 844 C C . ILE A 1 101 ? 5.892 0.312 5.880 1.00 88.88 101 ILE A C 1
ATOM 846 O O . ILE A 1 101 ? 5.906 -0.200 4.768 1.00 88.88 101 ILE A O 1
ATOM 850 N N . GLU A 1 102 ? 6.850 1.137 6.299 1.00 89.06 102 GLU A N 1
ATOM 851 C CA . GLU A 1 102 ? 8.020 1.509 5.501 1.00 89.06 102 GLU A CA 1
ATOM 852 C C . GLU A 1 102 ? 8.778 0.266 5.023 1.00 89.06 102 GLU A C 1
ATOM 854 O O . GLU A 1 102 ? 8.995 0.109 3.825 1.00 89.06 102 GLU A O 1
ATOM 859 N N . SER A 1 103 ? 9.093 -0.666 5.927 1.00 89.62 103 SER A N 1
ATOM 860 C CA . SER A 1 103 ? 9.802 -1.905 5.585 1.00 89.62 103 SER A CA 1
ATOM 861 C C . SER A 1 103 ? 9.000 -2.779 4.616 1.00 89.62 103 SER A C 1
ATOM 863 O O . SER A 1 103 ? 9.553 -3.320 3.655 1.00 89.62 103 SER A O 1
ATOM 865 N N . ALA A 1 104 ? 7.687 -2.905 4.833 1.00 90.94 104 ALA A N 1
ATOM 866 C CA . ALA A 1 104 ? 6.809 -3.667 3.950 1.00 90.94 104 ALA A CA 1
ATOM 867 C C . ALA A 1 104 ? 6.722 -3.042 2.549 1.00 90.94 104 ALA A C 1
ATOM 869 O O . ALA A 1 104 ? 6.816 -3.749 1.544 1.00 90.94 104 ALA A O 1
ATOM 870 N N . VAL A 1 105 ? 6.583 -1.718 2.473 1.00 89.94 105 VAL A N 1
ATOM 871 C CA . VAL A 1 105 ? 6.524 -0.977 1.212 1.00 89.94 105 VAL A CA 1
ATOM 872 C C . VAL A 1 105 ? 7.867 -1.027 0.487 1.00 89.94 105 VAL A C 1
ATOM 874 O O . VAL A 1 105 ? 7.882 -1.303 -0.710 1.00 89.94 105 VAL A O 1
ATOM 877 N N . ALA A 1 106 ? 8.987 -0.837 1.187 1.00 89.50 106 ALA A N 1
ATOM 878 C CA . ALA A 1 106 ? 10.329 -0.946 0.620 1.00 89.50 106 ALA A CA 1
ATOM 879 C C . ALA A 1 106 ? 10.571 -2.342 0.028 1.00 89.50 106 ALA A C 1
ATOM 881 O O . ALA A 1 106 ? 11.136 -2.480 -1.058 1.00 89.50 106 ALA A O 1
ATOM 882 N N . HIS A 1 107 ? 10.064 -3.389 0.686 1.00 91.12 107 HIS A N 1
ATOM 883 C CA . HIS A 1 107 ? 10.121 -4.740 0.143 1.00 91.12 107 HIS A CA 1
ATOM 884 C C . HIS A 1 107 ? 9.270 -4.898 -1.131 1.00 91.12 107 HIS A C 1
ATOM 886 O O . HIS A 1 107 ? 9.762 -5.441 -2.121 1.00 91.12 107 HIS A O 1
ATOM 892 N N . LEU A 1 108 ? 8.037 -4.376 -1.165 1.00 90.19 108 LEU A N 1
ATOM 893 C CA . LEU A 1 108 ? 7.202 -4.373 -2.380 1.00 90.19 108 LEU A CA 1
ATOM 894 C C . LEU A 1 108 ? 7.839 -3.557 -3.517 1.00 90.19 108 LEU A C 1
ATOM 896 O O . LEU A 1 108 ? 7.807 -3.975 -4.674 1.00 90.19 108 LEU A O 1
ATOM 900 N N . HIS A 1 109 ? 8.455 -2.418 -3.197 1.00 89.00 109 HIS A N 1
ATOM 901 C CA . HIS A 1 109 ? 9.190 -1.596 -4.153 1.00 89.00 109 HIS A CA 1
ATOM 902 C C . HIS A 1 109 ? 10.384 -2.364 -4.725 1.00 89.00 109 HIS A C 1
ATOM 904 O O . HIS A 1 109 ? 10.549 -2.398 -5.942 1.00 89.00 109 HIS A O 1
ATOM 910 N N . GLY A 1 110 ? 11.157 -3.054 -3.884 1.00 88.56 110 GLY A N 1
ATOM 911 C CA . GLY A 1 110 ? 12.242 -3.929 -4.325 1.00 88.56 110 GLY A CA 1
ATOM 912 C C . GLY A 1 110 ? 11.754 -5.080 -5.208 1.00 88.56 110 GLY A C 1
ATOM 913 O O . GLY A 1 110 ? 12.382 -5.383 -6.218 1.00 88.56 110 GLY A O 1
ATOM 914 N N . MET A 1 111 ? 10.602 -5.684 -4.895 1.00 89.06 111 MET A N 1
ATOM 915 C CA . MET A 1 111 ? 9.989 -6.704 -5.753 1.00 89.06 111 MET A CA 1
ATOM 916 C C . MET A 1 111 ? 9.597 -6.147 -7.123 1.00 89.06 111 MET A C 1
ATOM 918 O O . MET A 1 111 ? 9.832 -6.805 -8.135 1.00 89.06 111 MET A O 1
ATOM 922 N N . LEU A 1 112 ? 9.016 -4.946 -7.170 1.00 86.88 112 LEU A N 1
ATOM 923 C CA . LEU A 1 112 ? 8.724 -4.259 -8.426 1.00 86.88 112 LEU A CA 1
ATOM 924 C C . LEU A 1 112 ? 10.019 -3.973 -9.185 1.00 86.88 112 LEU A C 1
ATOM 926 O O . LEU A 1 112 ? 10.129 -4.338 -10.347 1.00 86.88 112 LEU A O 1
ATOM 930 N N . ASP A 1 113 ? 11.031 -3.392 -8.547 1.00 84.62 113 ASP A N 1
ATOM 931 C CA . ASP A 1 113 ? 12.292 -3.077 -9.218 1.00 84.62 113 ASP A CA 1
ATOM 932 C C . ASP A 1 113 ? 13.012 -4.337 -9.717 1.00 84.62 113 ASP A C 1
ATOM 934 O O . ASP A 1 113 ? 13.508 -4.345 -10.835 1.00 84.62 113 ASP A O 1
ATOM 938 N N . ALA A 1 114 ? 12.937 -5.458 -8.996 1.00 84.56 114 ALA A N 1
ATOM 939 C CA . ALA A 1 114 ? 13.425 -6.753 -9.470 1.00 84.56 114 ALA A CA 1
ATOM 940 C C . ALA A 1 114 ? 12.673 -7.262 -10.712 1.00 84.56 114 ALA A C 1
ATOM 942 O O . ALA A 1 114 ? 13.257 -7.963 -11.532 1.00 84.56 114 ALA A O 1
ATOM 943 N N . ARG A 1 115 ? 11.395 -6.902 -10.899 1.00 81.75 115 ARG A N 1
ATOM 944 C CA . ARG A 1 115 ? 10.650 -7.177 -12.144 1.00 81.75 115 ARG A CA 1
ATOM 945 C C . ARG A 1 115 ? 11.028 -6.207 -13.268 1.00 81.75 115 ARG A C 1
ATOM 947 O O . ARG A 1 115 ? 10.953 -6.593 -14.430 1.00 81.75 115 ARG A O 1
ATOM 954 N N . LYS A 1 116 ? 11.459 -4.981 -12.937 1.00 67.94 116 LYS A N 1
ATOM 955 C CA . LYS A 1 116 ? 11.990 -3.975 -13.882 1.00 67.94 116 LYS A CA 1
ATOM 956 C C . LYS A 1 116 ? 13.394 -4.331 -14.370 1.00 67.94 116 LYS A C 1
ATOM 958 O O . LYS A 1 116 ? 13.721 -4.165 -15.539 1.00 67.94 116 LYS A O 1
ATOM 963 N N . GLY A 1 117 ? 14.213 -4.771 -13.422 1.00 48.97 117 GLY A N 1
ATOM 964 C CA . GLY A 1 117 ? 15.628 -5.085 -13.515 1.00 48.97 117 GLY A CA 1
ATOM 965 C C . GLY A 1 117 ? 15.898 -6.583 -13.534 1.00 48.97 117 GLY A C 1
ATOM 966 O O . GLY A 1 117 ? 17.017 -6.980 -13.234 1.00 48.97 117 GLY A O 1
ATOM 967 N N . ALA A 1 118 ? 14.911 -7.412 -13.889 1.00 47.16 118 ALA A N 1
ATOM 968 C CA . ALA A 1 118 ? 15.153 -8.734 -14.446 1.00 47.16 118 ALA A CA 1
ATOM 969 C C . ALA A 1 118 ? 15.433 -8.556 -15.946 1.00 47.16 118 ALA A C 1
ATOM 971 O O . ALA A 1 118 ? 14.503 -8.564 -16.755 1.00 47.16 118 ALA A O 1
ATOM 972 N N . PRO A 1 119 ? 16.697 -8.393 -16.368 1.00 39.66 119 PRO A N 1
ATOM 973 C CA . PRO A 1 119 ? 17.052 -8.717 -17.730 1.00 39.66 119 PRO A CA 1
ATOM 974 C C . PRO A 1 119 ? 16.884 -10.235 -17.879 1.00 39.66 119 PRO A C 1
ATOM 976 O O . PRO A 1 119 ? 17.146 -11.004 -16.949 1.00 39.66 119 PRO A O 1
ATOM 979 N N . ALA A 1 120 ? 16.594 -10.707 -19.086 1.00 45.16 120 ALA A N 1
ATOM 980 C CA . ALA A 1 120 ? 17.305 -11.900 -19.520 1.00 45.16 120 ALA A CA 1
ATOM 981 C C . ALA A 1 120 ? 18.809 -11.628 -19.281 1.00 45.16 120 ALA A C 1
ATOM 983 O O . ALA A 1 120 ? 19.399 -10.849 -20.020 1.00 45.16 120 ALA A O 1
ATOM 984 N N . ALA A 1 121 ? 19.364 -12.140 -18.175 1.00 41.97 121 ALA A N 1
ATOM 985 C CA . ALA A 1 121 ? 20.763 -12.087 -17.740 1.00 41.97 121 ALA A CA 1
ATOM 986 C C . ALA A 1 121 ? 21.616 -10.905 -18.259 1.00 41.97 121 ALA A C 1
ATOM 988 O O . ALA A 1 121 ? 22.167 -10.999 -19.352 1.00 41.97 121 ALA A O 1
ATOM 989 N N . LYS A 1 122 ? 21.785 -9.848 -17.445 1.00 41.50 122 LYS A N 1
ATOM 990 C CA . LYS A 1 122 ? 22.972 -8.963 -17.315 1.00 41.50 122 LYS A CA 1
ATOM 991 C C . LYS A 1 122 ? 22.577 -7.589 -16.781 1.00 41.50 122 LYS A C 1
ATOM 993 O O . LYS A 1 122 ? 21.872 -6.855 -17.452 1.00 41.50 122 LYS A O 1
ATOM 998 N N . HIS A 1 123 ? 23.030 -7.269 -15.575 1.00 35.84 123 HIS A N 1
ATOM 999 C CA . HIS A 1 123 ? 23.749 -6.037 -15.234 1.00 35.84 123 HIS A CA 1
ATOM 1000 C C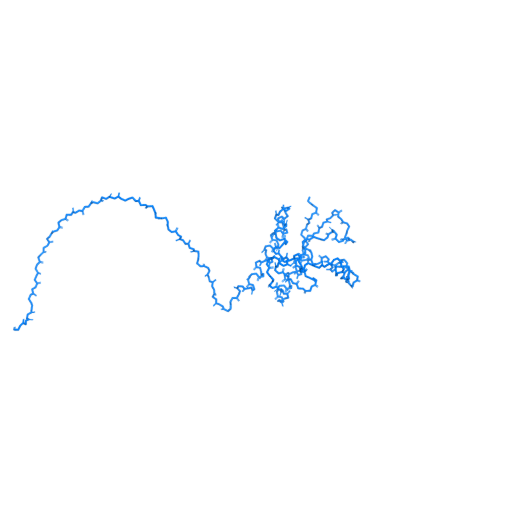 . HIS A 1 123 ? 23.966 -6.042 -13.719 1.00 35.84 123 HIS A C 1
ATOM 1002 O O . HIS A 1 123 ? 23.184 -5.513 -12.937 1.00 35.84 123 HIS A O 1
ATOM 1008 N N . ALA A 1 124 ? 25.054 -6.706 -13.321 1.00 42.16 124 ALA A N 1
ATOM 1009 C CA . ALA A 1 124 ? 25.730 -6.410 -12.072 1.00 42.16 124 ALA A CA 1
ATOM 1010 C C . ALA A 1 124 ? 26.108 -4.925 -12.088 1.00 42.16 124 ALA A C 1
ATOM 1012 O O . ALA A 1 124 ? 26.674 -4.444 -13.071 1.00 42.16 124 ALA A O 1
ATOM 1013 N N . GLN A 1 125 ? 25.770 -4.206 -11.026 1.00 36.56 125 GLN A N 1
ATOM 1014 C CA . GLN A 1 125 ? 26.226 -2.838 -10.833 1.00 36.56 125 GLN A CA 1
ATOM 1015 C C . GLN A 1 125 ? 27.719 -2.870 -10.475 1.00 36.56 125 GLN A C 1
ATOM 1017 O O . GLN A 1 125 ? 28.062 -3.503 -9.475 1.00 36.56 125 GLN A O 1
ATOM 1022 N N . PRO A 1 126 ? 28.629 -2.221 -11.221 1.00 43.19 126 PRO A N 1
ATOM 1023 C CA . PRO A 1 126 ? 29.928 -1.887 -10.669 1.00 43.19 126 PRO A CA 1
ATOM 1024 C C . PRO A 1 126 ? 29.785 -0.594 -9.856 1.00 43.19 126 PRO A C 1
ATOM 1026 O O . PRO A 1 126 ? 29.451 0.464 -10.387 1.00 43.19 126 PRO A O 1
ATOM 1029 N N . LEU A 1 127 ? 30.030 -0.692 -8.551 1.00 44.22 127 LEU A N 1
ATOM 1030 C CA . LEU A 1 127 ? 30.318 0.461 -7.700 1.00 44.22 127 LEU A CA 1
ATOM 1031 C C . LEU A 1 127 ? 31.608 1.135 -8.210 1.00 44.22 127 LEU A C 1
ATOM 1033 O O . LEU A 1 127 ? 32.593 0.424 -8.429 1.00 44.22 127 LEU A O 1
ATOM 1037 N N . PRO A 1 128 ? 31.665 2.467 -8.377 1.00 44.38 128 PRO A N 1
ATOM 1038 C CA . PRO A 1 128 ? 32.931 3.143 -8.606 1.00 44.38 128 PRO A CA 1
ATOM 1039 C C . PRO A 1 128 ? 33.700 3.232 -7.280 1.00 44.38 128 PRO A C 1
ATOM 1041 O O . PRO A 1 128 ? 33.388 4.042 -6.409 1.00 44.38 128 PRO A O 1
ATOM 1044 N N . GLU A 1 129 ? 34.717 2.383 -7.120 1.00 50.25 129 GLU A N 1
ATOM 1045 C CA . GLU A 1 129 ? 35.781 2.581 -6.133 1.00 50.25 129 GLU A CA 1
ATOM 1046 C C . GLU A 1 129 ? 36.704 3.693 -6.646 1.00 50.25 129 GLU A C 1
ATOM 1048 O O . GLU A 1 129 ? 37.709 3.448 -7.320 1.00 50.25 129 GLU A O 1
ATOM 1053 N N . GLU A 1 130 ? 36.321 4.942 -6.381 1.00 40.09 130 GLU A N 1
ATOM 1054 C CA . GLU A 1 130 ? 37.155 6.086 -6.721 1.00 40.09 130 GLU A CA 1
ATOM 1055 C C . GLU A 1 130 ? 38.258 6.250 -5.674 1.00 40.09 130 GLU A C 1
ATOM 1057 O O . GLU A 1 130 ? 38.053 6.454 -4.474 1.00 40.09 130 GLU A O 1
ATOM 1062 N N . ARG A 1 131 ? 39.469 6.036 -6.174 1.00 44.94 131 ARG A N 1
ATOM 1063 C CA . ARG A 1 131 ? 40.701 5.873 -5.428 1.00 44.94 131 ARG A CA 1
ATOM 1064 C C . ARG A 1 131 ? 41.120 7.178 -4.768 1.00 44.94 131 ARG A C 1
ATOM 1066 O O . ARG A 1 131 ? 41.251 8.209 -5.419 1.00 44.94 131 ARG A O 1
ATOM 1073 N N . ARG A 1 132 ? 41.454 7.087 -3.479 1.00 45.41 132 ARG A N 1
ATOM 1074 C CA . ARG A 1 132 ? 42.244 8.095 -2.765 1.00 45.41 132 ARG A CA 1
ATOM 1075 C C . ARG A 1 132 ? 43.564 8.323 -3.508 1.00 45.41 132 ARG A C 1
ATOM 1077 O O . ARG A 1 132 ? 44.452 7.477 -3.448 1.00 45.41 132 ARG A O 1
ATOM 1084 N N . ALA A 1 133 ? 43.705 9.467 -4.164 1.00 43.91 133 ALA A N 1
ATOM 1085 C CA . ALA A 1 133 ? 44.981 9.974 -4.652 1.00 43.91 133 ALA A CA 1
ATOM 1086 C C . ALA A 1 133 ? 45.279 11.297 -3.933 1.00 43.91 133 ALA A C 1
ATOM 1088 O O . ALA A 1 133 ? 44.840 12.364 -4.350 1.00 43.91 133 ALA A O 1
ATOM 1089 N N . GLY A 1 134 ? 45.988 11.207 -2.807 1.00 39.19 134 GLY A N 1
ATOM 1090 C CA . GLY A 1 134 ? 46.692 12.347 -2.220 1.00 39.19 134 GLY A CA 1
ATOM 1091 C C . GLY A 1 134 ? 48.112 12.412 -2.800 1.00 39.19 134 GLY A C 1
ATOM 1092 O O . GLY A 1 134 ? 48.724 11.352 -2.957 1.00 39.19 134 GLY A O 1
ATOM 1093 N N . PRO A 1 135 ? 48.651 13.593 -3.142 1.00 56.03 135 PRO A N 1
ATOM 1094 C CA . PRO A 1 135 ? 50.007 13.711 -3.665 1.00 56.03 135 PRO A CA 1
ATOM 1095 C C . PRO A 1 135 ? 50.997 14.019 -2.530 1.00 56.03 135 PRO A C 1
ATOM 1097 O O . PRO A 1 135 ? 50.794 15.004 -1.835 1.00 56.03 135 PRO A O 1
ATOM 1100 N N . ASP A 1 136 ? 52.073 13.235 -2.361 1.00 40.53 136 ASP A N 1
ATOM 1101 C CA . ASP A 1 136 ? 53.290 13.703 -1.658 1.00 40.53 136 ASP A CA 1
ATOM 1102 C C . ASP A 1 136 ? 54.549 12.836 -1.949 1.00 40.53 136 ASP A C 1
ATOM 1104 O O . ASP A 1 136 ? 54.793 11.791 -1.359 1.00 40.53 136 ASP A O 1
ATOM 1108 N N . ILE A 1 137 ? 55.261 13.186 -3.025 1.00 46.88 137 ILE A N 1
ATOM 1109 C CA . ILE A 1 137 ? 56.620 13.769 -3.049 1.00 46.88 137 ILE A CA 1
ATOM 1110 C C . ILE A 1 137 ? 57.764 13.184 -2.140 1.00 46.88 137 ILE A C 1
ATOM 1112 O O . ILE A 1 137 ? 57.855 13.424 -0.945 1.00 46.88 137 ILE A O 1
ATOM 1116 N N . ARG A 1 138 ? 58.784 12.644 -2.847 1.00 41.53 138 ARG A N 1
ATOM 1117 C CA . ARG A 1 138 ? 60.254 12.462 -2.597 1.00 41.53 138 ARG A CA 1
ATOM 1118 C C . ARG A 1 138 ? 60.839 11.275 -1.809 1.00 41.53 138 ARG A C 1
ATOM 1120 O O . ARG A 1 138 ? 60.690 11.162 -0.602 1.00 41.53 138 ARG A O 1
ATOM 1127 N N . ARG A 1 139 ? 61.813 10.657 -2.499 1.00 39.03 139 ARG A N 1
ATOM 1128 C CA . ARG A 1 139 ? 63.269 10.481 -2.214 1.00 39.03 139 ARG A CA 1
ATOM 1129 C C . ARG A 1 139 ? 63.601 9.036 -2.600 1.00 39.03 139 ARG A C 1
ATOM 1131 O O . ARG A 1 139 ? 63.048 8.118 -2.026 1.00 39.03 139 ARG A O 1
ATOM 1138 N N . GLY A 1 140 ? 64.327 8.776 -3.679 1.00 41.91 140 GLY A N 1
ATOM 1139 C CA . GLY A 1 140 ? 65.706 9.190 -3.893 1.00 41.91 140 GLY A CA 1
ATOM 1140 C C . GLY A 1 140 ? 66.566 7.947 -3.696 1.00 41.91 140 GLY A C 1
ATOM 1141 O O . GLY A 1 140 ? 66.697 7.532 -2.559 1.00 41.91 140 GLY A O 1
ATOM 1142 N N . ASP A 1 141 ? 67.069 7.359 -4.782 1.00 47.81 141 ASP A N 1
ATOM 1143 C CA . ASP A 1 141 ? 68.368 6.675 -4.819 1.00 47.81 141 ASP A CA 1
ATOM 1144 C C . ASP A 1 141 ? 68.723 6.351 -6.281 1.00 47.81 141 ASP A C 1
ATOM 1146 O O . ASP A 1 141 ? 68.260 5.395 -6.897 1.00 47.81 141 ASP A O 1
ATOM 1150 N N . THR A 1 142 ? 69.494 7.248 -6.882 1.00 49.44 142 THR A N 1
ATOM 1151 C CA . THR A 1 142 ? 70.546 6.886 -7.835 1.00 49.44 142 THR A CA 1
ATOM 1152 C C . THR A 1 142 ? 71.550 5.981 -7.133 1.00 49.44 142 THR A C 1
ATOM 1154 O O . THR A 1 142 ? 71.900 6.344 -6.018 1.00 49.44 142 THR A O 1
ATOM 1157 N N . ILE A 1 143 ? 72.082 4.947 -7.810 1.00 47.12 143 ILE A N 1
ATOM 1158 C CA . ILE A 1 143 ? 73.526 4.612 -7.913 1.00 47.12 143 ILE A CA 1
ATOM 1159 C C . ILE A 1 143 ? 73.766 3.340 -8.771 1.00 47.12 143 ILE A C 1
ATOM 1161 O O . ILE A 1 143 ? 73.081 2.336 -8.627 1.00 47.12 143 ILE A O 1
ATOM 1165 N N . ALA A 1 144 ? 74.807 3.455 -9.615 1.00 43.62 144 ALA A N 1
ATOM 1166 C CA . ALA A 1 144 ? 75.740 2.464 -10.195 1.00 43.62 144 ALA A CA 1
ATOM 1167 C C . ALA A 1 144 ? 75.217 1.274 -11.025 1.00 43.62 144 ALA A C 1
ATOM 1169 O O . ALA A 1 144 ? 74.465 0.443 -10.543 1.00 43.62 144 ALA A O 1
ATOM 1170 N N . VAL A 1 145 ? 75.524 1.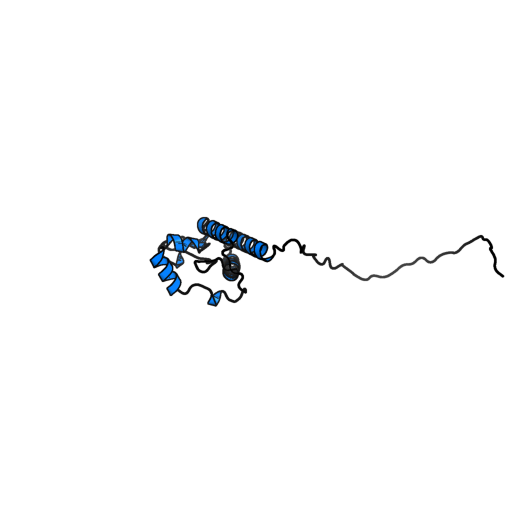170 -12.327 1.00 48.81 145 VAL A N 1
ATOM 1171 C CA . VAL A 1 145 ? 76.800 0.867 -13.040 1.00 48.81 145 VAL A CA 1
ATOM 1172 C C . VAL A 1 145 ? 77.362 -0.555 -12.874 1.00 48.81 145 VAL A C 1
ATOM 1174 O O . VAL A 1 145 ? 77.573 -1.026 -11.762 1.00 48.81 145 VAL A O 1
ATOM 1177 N N . SER A 1 146 ? 77.771 -1.108 -14.030 1.00 43.47 146 SER A N 1
ATOM 1178 C CA . SER A 1 146 ? 78.633 -2.287 -14.287 1.00 43.47 146 SER A CA 1
ATOM 1179 C C . SER A 1 146 ? 77.884 -3.593 -14.581 1.00 43.47 146 SER A C 1
ATOM 1181 O O . SER A 1 146 ? 76.913 -3.897 -13.910 1.00 43.47 146 SER A O 1
ATOM 1183 N N . ALA A 1 147 ? 78.287 -4.476 -15.497 1.00 49.41 147 ALA A N 1
ATOM 1184 C CA . ALA A 1 147 ? 79.244 -4.491 -16.607 1.00 49.41 147 ALA A CA 1
ATOM 1185 C C . ALA A 1 147 ? 79.130 -5.888 -17.283 1.00 49.41 147 ALA A C 1
ATOM 1187 O O . ALA A 1 147 ? 78.623 -6.821 -16.667 1.00 49.41 147 ALA A O 1
ATOM 1188 N N . VAL A 1 148 ? 79.756 -6.031 -18.461 1.00 50.41 148 VAL A N 1
ATOM 1189 C CA . VAL A 1 148 ? 80.481 -7.234 -18.944 1.00 50.41 148 VAL A CA 1
ATOM 1190 C C . VAL A 1 148 ? 79.776 -8.289 -19.845 1.00 50.41 148 VAL A C 1
ATOM 1192 O O . VAL A 1 148 ? 78.907 -9.039 -19.425 1.00 50.41 148 VAL A O 1
ATOM 1195 N N . HIS A 1 149 ? 80.345 -8.370 -21.066 1.00 43.53 149 HIS A N 1
ATOM 1196 C CA . HIS A 1 149 ? 80.635 -9.522 -21.957 1.00 43.53 149 HIS A CA 1
ATOM 1197 C C . HIS A 1 149 ? 79.576 -10.176 -22.880 1.00 43.53 149 HIS A C 1
ATOM 1199 O O . HIS A 1 149 ? 78.928 -11.134 -22.484 1.00 43.53 149 HIS A O 1
ATOM 1205 N N . GLY A 1 150 ? 79.584 -9.728 -24.157 1.00 44.31 150 GLY A N 1
ATOM 1206 C CA . GLY A 1 150 ? 79.869 -10.469 -25.424 1.00 44.31 150 GLY A CA 1
ATOM 1207 C C . GLY A 1 150 ? 79.010 -11.675 -25.881 1.00 44.31 150 GLY A C 1
ATOM 1208 O O . GLY A 1 150 ? 78.213 -12.177 -25.098 1.00 44.31 150 GLY A O 1
ATOM 1209 N N . PRO A 1 151 ? 79.225 -12.238 -27.101 1.00 57.41 151 PRO A N 1
ATOM 1210 C CA . PRO A 1 151 ? 79.900 -11.707 -28.301 1.00 57.41 151 PRO A CA 1
ATOM 1211 C C . PRO A 1 151 ? 79.107 -11.869 -29.638 1.00 57.41 151 PRO A C 1
ATOM 1213 O O . PRO A 1 151 ? 78.151 -12.628 -29.739 1.00 57.41 151 PRO A O 1
ATOM 1216 N N . GLU A 1 152 ? 79.554 -11.112 -30.649 1.00 49.41 152 GLU A N 1
ATOM 1217 C CA . GLU A 1 152 ? 79.710 -11.426 -32.091 1.00 49.41 152 GLU A CA 1
ATOM 1218 C C . GLU A 1 152 ? 78.719 -12.358 -32.832 1.00 49.41 152 GLU A C 1
ATOM 1220 O O . GLU A 1 152 ? 78.702 -13.560 -32.591 1.00 49.41 152 GLU A O 1
ATOM 1225 N N . HIS A 1 153 ? 78.054 -11.843 -33.888 1.00 42.78 153 HIS A N 1
ATOM 1226 C CA . HIS A 1 153 ? 77.922 -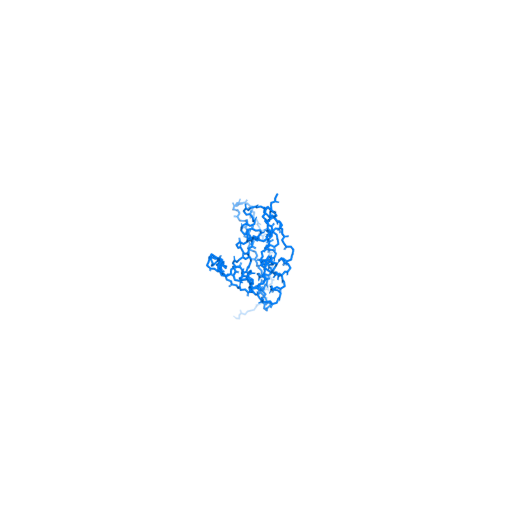12.555 -35.178 1.00 42.78 153 HIS A CA 1
ATOM 1227 C C . HIS A 1 153 ? 77.464 -11.651 -36.355 1.00 42.78 153 HIS A C 1
ATOM 1229 O O . HIS A 1 153 ? 76.381 -11.080 -36.316 1.00 42.78 153 HIS A O 1
ATOM 1235 N N . GLN A 1 154 ? 78.319 -11.597 -37.389 1.00 44.69 154 GLN A N 1
ATOM 1236 C CA . GLN A 1 154 ? 78.095 -11.497 -38.851 1.00 44.69 154 GLN A CA 1
ATOM 1237 C C . GLN A 1 154 ? 77.129 -10.485 -39.505 1.00 44.69 154 GLN A C 1
ATOM 1239 O O . GLN A 1 154 ? 75.923 -10.530 -39.286 1.00 44.69 154 GLN A O 1
ATOM 1244 N N . ALA A 1 155 ? 77.692 -9.735 -40.468 1.00 41.94 155 ALA A N 1
ATOM 1245 C CA . ALA A 1 155 ? 77.244 -9.465 -41.858 1.00 41.94 155 ALA A CA 1
ATOM 1246 C C . ALA A 1 155 ? 77.822 -8.101 -42.286 1.00 41.94 155 ALA A C 1
ATOM 1248 O O . ALA A 1 155 ? 77.836 -7.185 -41.470 1.00 41.94 155 ALA A O 1
ATOM 1249 N N . GLU A 1 156 ? 78.303 -7.820 -43.490 1.00 43.22 156 GLU A N 1
ATOM 1250 C CA . GLU A 1 156 ? 78.630 -8.497 -44.753 1.00 43.22 156 GLU A CA 1
ATOM 1251 C C . GLU A 1 156 ? 79.556 -7.494 -45.479 1.00 43.22 156 GLU A C 1
ATOM 1253 O O . GLU A 1 156 ? 79.410 -6.273 -45.215 1.00 43.22 156 GLU A O 1
#

Sequence (156 aa):
MAVTLSRRAYEHARELINDGRFVFDERDAWSEHRPSAQQENEFIRLHGFVEYGRWYLGINDEKPEQTKGHYEFPYGDFSKVHRCGVVSAESRAGQYQHYDIESAVAHLHGMLDARKGAPAAKHAQPLPEERRAGPDIRRGDTIAVSAVHGPEHQAE

Foldseek 3Di:
DQKDFDPLLLVVLVVQLVVVQADEDDQPCCVVQPDDPVLLVVCCVVPNLVLVQSQAGIAGNVDDSRDPVRGHQGQHDSRGGYLNSLVVSLVVCVVVVVVNSNVSSVVSNVSNVCVVPPDVDDDDDDDPPDDDDDDDDDDDDDDDDDDDDDDDDDDD

Radius of gyration: 30.32 Å; chains: 1; bounding box: 101×26×62 Å

Organism: NCBI:txid1437360